Protein AF-A0A7Y7TPL4-F1 (afdb_monomer)

Foldseek 3Di:
DKWKAFPVPRFIDDDDQPDPDDDDPDDDGDDDCVRCVRNPCNVVVDTDMDIGDDDPPPPPPPPPPPPPDDDDDD

Structure (mmCIF, N/CA/C/O backbone):
data_AF-A0A7Y7TPL4-F1
#
_entry.id   AF-A0A7Y7TPL4-F1
#
loop_
_atom_site.group_PDB
_atom_site.id
_atom_site.type_symbol
_atom_site.label_atom_id
_atom_site.label_alt_id
_atom_site.label_comp_id
_atom_site.label_asym_id
_atom_site.label_entity_id
_atom_site.label_seq_id
_atom_site.pdbx_PDB_ins_code
_atom_site.Cartn_x
_atom_site.Cartn_y
_atom_site.Cartn_z
_atom_site.occupancy
_atom_site.B_iso_or_equiv
_atom_site.auth_seq_id
_atom_site.auth_comp_id
_atom_site.auth_asym_id
_atom_site.auth_atom_id
_atom_site.pdbx_PDB_model_num
ATOM 1 N N . LYS A 1 1 ? 7.384 -2.156 -10.735 1.00 87.62 1 LYS A N 1
ATOM 2 C CA . LYS A 1 1 ? 6.865 -1.426 -9.531 1.00 87.62 1 LYS A CA 1
ATOM 3 C C . LYS A 1 1 ? 5.689 -2.206 -8.926 1.00 87.62 1 LYS A C 1
ATOM 5 O O . LYS A 1 1 ? 5.266 -3.169 -9.549 1.00 87.62 1 LYS A O 1
ATOM 10 N N . VAL A 1 2 ? 5.141 -1.849 -7.757 1.00 90.31 2 VAL A N 1
ATOM 11 C CA . VAL A 1 2 ? 3.887 -2.459 -7.253 1.00 90.31 2 VAL A CA 1
ATOM 12 C C . VAL A 1 2 ? 2.867 -1.394 -6.870 1.00 90.31 2 VAL A C 1
ATOM 14 O O . VAL A 1 2 ? 3.216 -0.375 -6.280 1.00 90.31 2 VAL A O 1
ATOM 17 N N . LYS A 1 3 ? 1.600 -1.642 -7.192 1.00 92.38 3 LYS A N 1
ATOM 18 C CA . LYS A 1 3 ? 0.451 -0.878 -6.710 1.00 92.38 3 LYS A CA 1
ATOM 19 C C . LYS A 1 3 ? -0.088 -1.554 -5.455 1.00 92.38 3 LYS A C 1
ATOM 21 O O . LYS A 1 3 ? -0.358 -2.754 -5.460 1.00 92.38 3 LYS A O 1
ATOM 26 N N . VAL A 1 4 ? -0.230 -0.791 -4.381 1.00 93.19 4 VAL A N 1
ATOM 27 C C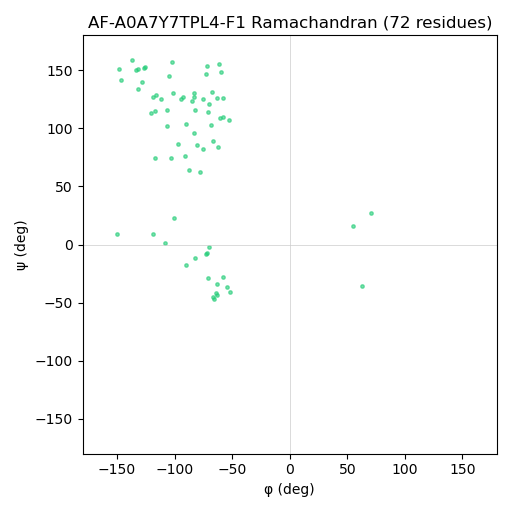A . VAL A 1 4 ? -0.750 -1.265 -3.098 1.00 93.19 4 VAL A CA 1
ATOM 28 C C . VAL A 1 4 ? -2.051 -0.545 -2.805 1.00 93.19 4 VAL A C 1
ATOM 30 O O . VAL A 1 4 ? -2.090 0.679 -2.856 1.00 93.19 4 VAL A O 1
ATOM 33 N N . ILE A 1 5 ? -3.097 -1.304 -2.493 1.00 94.62 5 ILE A N 1
ATOM 34 C CA . ILE A 1 5 ? -4.439 -0.796 -2.200 1.00 94.62 5 ILE A CA 1
ATOM 35 C C . ILE A 1 5 ? -4.801 -1.201 -0.776 1.00 94.62 5 ILE A C 1
ATOM 37 O O . ILE A 1 5 ? -4.715 -2.379 -0.427 1.00 94.62 5 ILE A O 1
ATOM 41 N N . ASN A 1 6 ? -5.204 -0.245 0.053 1.00 94.31 6 ASN A N 1
ATOM 42 C CA . ASN A 1 6 ? -5.712 -0.509 1.390 1.00 94.31 6 ASN A CA 1
ATOM 43 C C . ASN A 1 6 ? -7.195 -0.888 1.319 1.00 94.31 6 ASN A C 1
ATOM 45 O O . ASN A 1 6 ? -8.035 -0.066 0.982 1.00 94.31 6 ASN A O 1
ATOM 49 N N . LEU A 1 7 ? -7.521 -2.121 1.708 1.00 93.69 7 LEU A N 1
ATOM 50 C CA . LEU A 1 7 ? -8.884 -2.661 1.624 1.00 93.69 7 LEU A CA 1
ATOM 51 C C . LEU A 1 7 ? -9.857 -2.056 2.649 1.00 93.69 7 LEU A C 1
ATOM 53 O O . LEU A 1 7 ? -11.036 -2.382 2.636 1.00 93.69 7 LEU A O 1
ATOM 57 N N . ALA A 1 8 ? -9.368 -1.238 3.585 1.00 92.81 8 ALA A N 1
ATOM 58 C CA . ALA A 1 8 ? -10.205 -0.598 4.595 1.00 92.81 8 ALA A CA 1
ATOM 59 C C . ALA A 1 8 ? -10.751 0.772 4.163 1.00 92.81 8 ALA A C 1
ATOM 61 O O . ALA A 1 8 ? -11.639 1.294 4.831 1.00 92.81 8 ALA A O 1
ATOM 62 N N . ASN A 1 9 ? -10.162 1.405 3.146 1.00 92.62 9 ASN A N 1
ATOM 63 C CA . ASN A 1 9 ? -10.530 2.758 2.713 1.00 92.62 9 ASN A CA 1
ATOM 64 C C . ASN A 1 9 ? -10.320 3.008 1.212 1.00 92.62 9 ASN A C 1
ATOM 66 O O . ASN A 1 9 ? -10.345 4.163 0.791 1.00 92.62 9 ASN A O 1
ATOM 70 N N . ASP A 1 10 ? -10.016 1.954 0.455 1.00 93.94 10 ASP A N 1
ATOM 71 C CA . ASP A 1 10 ? -9.776 1.946 -0.990 1.00 93.94 10 ASP A CA 1
ATOM 72 C C . ASP A 1 10 ? -8.691 2.915 -1.486 1.00 93.94 10 ASP A C 1
ATOM 74 O O . ASP A 1 10 ? -8.557 3.166 -2.682 1.00 93.94 10 ASP A O 1
ATOM 78 N N . LYS A 1 11 ? -7.850 3.433 -0.581 1.00 94.69 11 LYS A N 1
ATOM 79 C CA . LYS A 1 11 ? -6.710 4.270 -0.957 1.00 94.69 11 LYS A CA 1
ATOM 80 C C . LYS A 1 11 ? -5.620 3.423 -1.582 1.00 94.69 11 LYS A C 1
ATOM 82 O O . LYS A 1 11 ? -5.363 2.300 -1.146 1.00 94.69 11 LYS A O 1
ATOM 87 N N . GLU A 1 12 ? -4.912 4.007 -2.537 1.00 95.12 12 GLU A N 1
ATOM 88 C CA . GLU A 1 12 ? -3.861 3.333 -3.285 1.00 95.12 12 GLU A CA 1
ATOM 89 C C . GLU A 1 12 ? -2.570 4.147 -3.368 1.00 95.12 12 GLU A C 1
ATOM 91 O O . GLU A 1 12 ? -2.575 5.374 -3.317 1.00 95.12 12 GLU A O 1
ATOM 96 N N . VAL A 1 13 ? -1.445 3.442 -3.477 1.00 94.50 13 VAL A N 1
ATOM 97 C CA . VAL A 1 13 ? -0.116 4.029 -3.667 1.00 94.50 13 VAL A CA 1
ATOM 98 C C . VAL A 1 13 ? 0.737 3.103 -4.524 1.00 94.50 13 VAL A C 1
ATOM 100 O O . VAL A 1 13 ? 0.687 1.880 -4.385 1.00 94.50 13 VAL A O 1
ATOM 103 N N . ILE A 1 14 ? 1.545 3.683 -5.408 1.00 93.38 14 ILE A N 1
ATOM 104 C CA . ILE A 1 14 ? 2.554 2.943 -6.164 1.00 93.38 14 ILE A CA 1
ATOM 105 C C . ILE A 1 14 ? 3.878 3.055 -5.419 1.00 93.38 14 ILE A C 1
ATOM 107 O O . ILE A 1 14 ? 4.352 4.155 -5.143 1.00 93.38 14 ILE A O 1
ATOM 111 N N . VAL A 1 15 ? 4.482 1.914 -5.104 1.00 90.31 15 VAL A N 1
ATOM 112 C CA . VAL A 1 15 ? 5.781 1.844 -4.434 1.00 90.31 15 VAL A CA 1
ATOM 113 C C . VAL A 1 15 ? 6.757 0.990 -5.230 1.00 90.31 15 VAL A C 1
ATOM 115 O O . VAL A 1 15 ? 6.388 0.080 -5.981 1.00 90.31 15 VAL A O 1
ATOM 118 N N . THR A 1 16 ? 8.038 1.286 -5.062 1.00 89.12 16 THR A N 1
ATOM 119 C CA . THR A 1 16 ? 9.112 0.399 -5.500 1.00 89.12 16 THR A CA 1
ATOM 120 C C . THR A 1 16 ? 9.326 -0.650 -4.419 1.00 89.12 16 THR A C 1
ATOM 122 O O . THR A 1 16 ? 9.439 -0.315 -3.240 1.00 89.12 16 THR A O 1
ATOM 125 N N . VAL A 1 17 ? 9.359 -1.924 -4.808 1.00 79.25 17 VAL A N 1
ATOM 126 C CA . VAL A 1 17 ? 9.639 -3.013 -3.869 1.00 79.25 17 VAL A CA 1
ATOM 127 C C . VAL A 1 17 ? 11.112 -2.936 -3.488 1.00 79.25 17 VAL A C 1
ATOM 129 O O . VAL A 1 17 ? 11.974 -3.130 -4.336 1.00 79.25 17 VAL A O 1
ATOM 132 N N . ASN A 1 18 ? 11.385 -2.641 -2.219 1.00 76.19 18 ASN A N 1
ATOM 133 C CA . ASN A 1 18 ? 12.723 -2.737 -1.627 1.00 76.19 18 ASN A CA 1
ATOM 134 C C . ASN A 1 18 ? 12.838 -3.928 -0.654 1.00 76.19 18 ASN A C 1
ATOM 136 O O . ASN A 1 18 ? 13.862 -4.128 -0.004 1.00 76.19 18 ASN A O 1
ATOM 140 N N . ASP A 1 19 ? 11.763 -4.701 -0.500 1.00 68.00 19 ASP A N 1
ATOM 141 C CA . ASP A 1 19 ? 11.709 -5.774 0.480 1.00 68.00 19 ASP A CA 1
ATOM 142 C C . ASP A 1 19 ? 12.373 -7.046 -0.070 1.00 68.00 19 ASP A C 1
ATOM 144 O O . ASP A 1 19 ? 12.044 -7.524 -1.155 1.00 68.00 19 ASP A O 1
ATOM 148 N N . ARG A 1 20 ? 13.327 -7.589 0.694 1.00 63.59 20 ARG A N 1
ATOM 149 C CA . ARG A 1 20 ? 14.053 -8.836 0.393 1.00 63.59 20 ARG A CA 1
ATOM 150 C C . ARG A 1 20 ? 13.492 -10.015 1.191 1.00 63.59 20 ARG A C 1
ATOM 152 O O . ARG A 1 20 ? 14.219 -10.969 1.476 1.00 63.59 20 ARG A O 1
ATOM 159 N N . CYS A 1 21 ? 12.238 -9.932 1.636 1.00 59.28 21 CYS A N 1
ATOM 160 C CA . CYS A 1 21 ? 11.669 -10.942 2.513 1.00 59.28 21 CYS A CA 1
ATOM 161 C C . CYS A 1 21 ? 11.717 -12.339 1.881 1.00 59.28 21 CYS A C 1
ATOM 163 O O . CYS A 1 21 ? 11.232 -12.579 0.774 1.00 59.28 21 CYS A O 1
ATOM 165 N N . ARG A 1 22 ? 12.298 -13.289 2.624 1.00 67.00 22 ARG A N 1
ATOM 166 C CA . ARG A 1 22 ? 12.273 -14.714 2.277 1.00 67.00 22 ARG A CA 1
ATOM 167 C C . ARG A 1 22 ? 10.821 -15.184 2.201 1.00 67.00 22 ARG A C 1
ATOM 169 O O . ARG A 1 22 ? 9.977 -14.700 2.955 1.00 67.00 22 ARG A O 1
ATOM 176 N N . ARG A 1 23 ? 10.537 -16.160 1.335 1.00 70.19 23 ARG A N 1
ATOM 177 C CA . ARG A 1 23 ? 9.209 -16.781 1.217 1.00 70.19 23 ARG A CA 1
ATOM 178 C C . ARG A 1 23 ? 8.727 -17.263 2.594 1.00 70.19 23 ARG A C 1
ATOM 180 O O . ARG A 1 23 ? 9.248 -18.240 3.121 1.00 70.19 23 ARG A O 1
ATOM 187 N N . LYS A 1 24 ? 7.748 -16.563 3.174 1.00 71.75 24 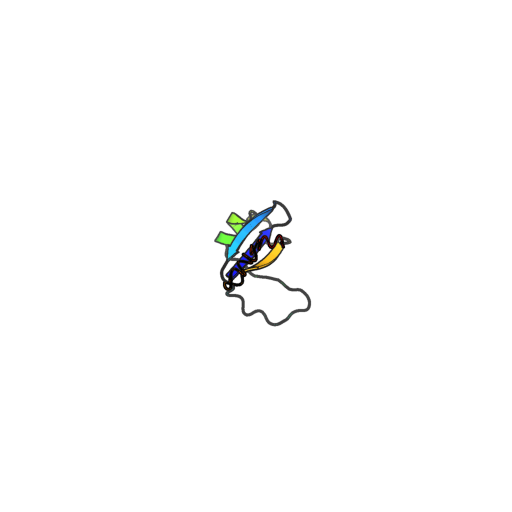LYS A N 1
ATOM 188 C CA . LYS A 1 24 ? 7.008 -16.993 4.369 1.00 71.75 24 LYS A CA 1
ATOM 189 C C . LYS A 1 24 ? 5.639 -17.523 3.952 1.00 71.75 24 LYS A C 1
ATOM 191 O O . LYS A 1 24 ? 5.108 -17.117 2.922 1.00 71.75 24 LYS A O 1
ATOM 196 N N . ALA A 1 25 ? 5.042 -18.368 4.793 1.00 75.88 25 ALA A N 1
ATOM 197 C CA . ALA A 1 25 ? 3.696 -18.907 4.579 1.00 75.88 25 ALA A CA 1
ATOM 198 C C . ALA A 1 25 ? 2.619 -17.812 4.441 1.00 75.88 25 ALA A C 1
ATOM 200 O O . ALA A 1 25 ? 1.618 -18.012 3.761 1.00 75.88 25 ALA A O 1
ATOM 201 N N . LYS A 1 26 ? 2.838 -16.639 5.056 1.00 77.31 26 LYS A N 1
ATOM 202 C CA . LYS A 1 26 ? 1.973 -15.467 4.915 1.00 77.31 26 LYS A CA 1
ATOM 203 C C . LYS A 1 26 ? 2.747 -14.316 4.265 1.00 77.31 26 LYS A C 1
ATOM 205 O O . LYS A 1 26 ? 3.690 -13.818 4.886 1.00 77.31 26 LYS A O 1
ATOM 210 N N . PRO A 1 27 ? 2.372 -13.883 3.051 1.00 77.50 27 PRO A N 1
ATOM 211 C CA . PRO A 1 27 ? 2.995 -12.731 2.420 1.00 77.50 27 PRO A CA 1
ATOM 212 C C . PRO A 1 27 ? 2.637 -11.457 3.193 1.00 77.50 27 PRO A C 1
ATOM 214 O O . PRO A 1 27 ? 1.472 -11.210 3.510 1.00 77.50 27 PRO A O 1
ATOM 217 N N . PHE A 1 28 ? 3.651 -10.658 3.504 1.00 83.38 28 PHE A N 1
ATOM 218 C CA . PHE A 1 28 ? 3.521 -9.306 4.041 1.00 83.38 28 PHE A CA 1
ATOM 219 C C . PHE A 1 28 ? 4.530 -8.408 3.320 1.00 83.38 28 PHE A C 1
ATOM 221 O O . PHE A 1 28 ? 5.478 -8.913 2.722 1.00 83.38 28 PHE A O 1
ATOM 228 N N . ILE A 1 29 ? 4.288 -7.100 3.334 1.00 83.81 29 ILE A N 1
ATOM 229 C CA . ILE A 1 29 ? 5.181 -6.097 2.755 1.00 83.81 29 ILE A CA 1
ATOM 230 C C . ILE A 1 29 ? 5.379 -4.986 3.775 1.00 83.81 29 ILE A C 1
ATOM 232 O O . ILE A 1 29 ? 4.404 -4.496 4.355 1.00 83.81 29 ILE A O 1
ATOM 236 N N . ASP A 1 30 ? 6.625 -4.573 3.967 1.00 86.50 30 ASP A N 1
ATOM 237 C CA . ASP A 1 30 ? 6.930 -3.377 4.739 1.00 86.50 30 ASP A CA 1
ATOM 238 C C . ASP A 1 30 ? 6.847 -2.137 3.847 1.00 86.50 30 ASP A C 1
ATOM 240 O O . ASP A 1 30 ? 7.496 -2.023 2.806 1.00 86.50 30 ASP A O 1
ATOM 244 N N . LEU A 1 31 ? 6.010 -1.189 4.264 1.00 87.62 31 LEU A N 1
ATOM 245 C CA . LEU A 1 31 ? 5.817 0.082 3.579 1.00 87.62 31 LEU A CA 1
ATOM 246 C C . LEU A 1 31 ? 6.516 1.202 4.340 1.00 87.62 31 LEU A C 1
ATOM 248 O O . LEU A 1 31 ? 6.530 1.233 5.570 1.00 87.62 31 LEU A O 1
ATOM 252 N N . SER A 1 32 ? 7.054 2.173 3.602 1.00 89.94 32 SER A N 1
ATOM 253 C CA . SER A 1 32 ? 7.618 3.371 4.217 1.00 89.94 32 SER A CA 1
ATOM 254 C C . SER A 1 32 ? 6.545 4.149 4.988 1.00 89.94 32 SER A C 1
ATOM 256 O O . SER A 1 32 ? 5.352 4.110 4.668 1.00 89.94 32 SER A O 1
ATOM 258 N N . ARG A 1 33 ? 6.975 4.937 5.979 1.00 91.50 33 ARG A N 1
A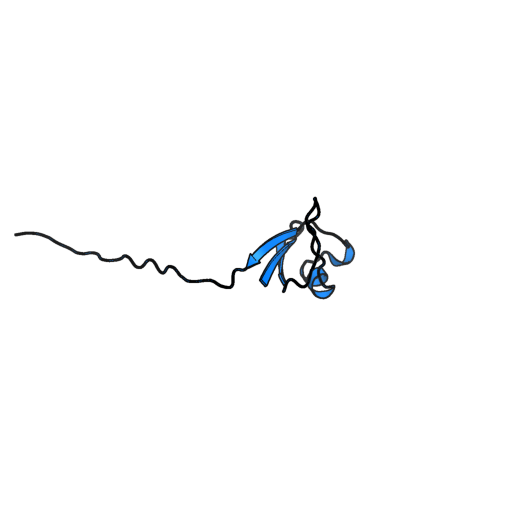TOM 259 C CA . ARG A 1 33 ? 6.079 5.800 6.765 1.00 91.50 33 ARG A CA 1
ATOM 260 C C . ARG A 1 33 ? 5.246 6.737 5.880 1.00 91.50 33 ARG A C 1
ATOM 262 O O . ARG A 1 33 ? 4.079 6.985 6.178 1.00 91.50 33 ARG A O 1
ATOM 269 N N . ALA A 1 34 ? 5.831 7.235 4.789 1.00 92.88 34 ALA A N 1
ATOM 270 C CA . ALA A 1 34 ? 5.147 8.086 3.820 1.00 92.88 34 ALA A CA 1
ATOM 271 C C . ALA A 1 34 ? 4.028 7.329 3.081 1.00 92.88 34 ALA A C 1
ATOM 273 O O . ALA A 1 34 ? 2.900 7.817 3.029 1.00 92.88 34 ALA A O 1
ATOM 274 N N . ALA A 1 35 ? 4.302 6.112 2.598 1.00 92.19 35 ALA A N 1
ATOM 275 C CA . ALA A 1 35 ? 3.302 5.269 1.940 1.00 92.19 35 ALA A CA 1
ATOM 276 C C . ALA A 1 35 ? 2.167 4.868 2.901 1.00 92.19 35 ALA A C 1
ATOM 278 O O . ALA A 1 35 ? 0.993 4.958 2.549 1.00 92.19 35 ALA A O 1
ATOM 279 N N . ALA A 1 36 ? 2.492 4.520 4.150 1.00 93.06 36 ALA A N 1
ATOM 280 C CA . ALA A 1 36 ? 1.493 4.219 5.179 1.00 93.06 36 ALA A CA 1
ATOM 281 C C . ALA A 1 36 ? 0.597 5.427 5.521 1.00 93.06 36 ALA A C 1
ATOM 283 O O . ALA A 1 36 ? -0.593 5.263 5.811 1.00 93.06 36 ALA A O 1
ATOM 284 N N . LYS A 1 37 ? 1.149 6.651 5.469 1.00 93.94 37 LYS A N 1
ATOM 285 C CA . LYS A 1 37 ? 0.383 7.897 5.631 1.00 93.94 37 LYS A CA 1
ATOM 286 C C . LYS A 1 37 ? -0.581 8.110 4.462 1.00 93.94 37 LYS A C 1
ATO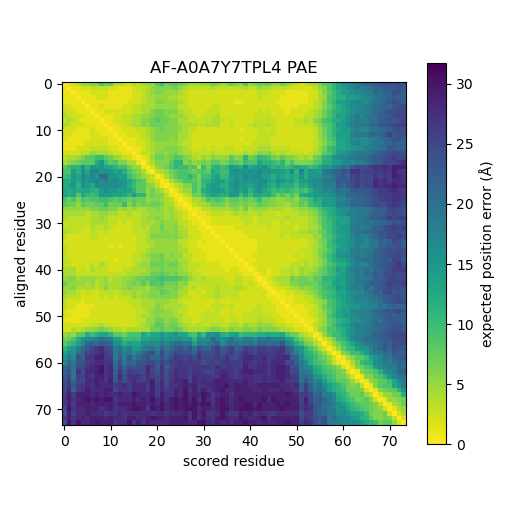M 288 O O . LYS A 1 37 ? -1.746 8.407 4.707 1.00 93.94 37 LYS A O 1
ATOM 293 N N . GLN A 1 38 ? -0.126 7.913 3.222 1.00 93.31 38 GLN A N 1
ATOM 294 C CA . GLN A 1 38 ? -0.968 8.043 2.023 1.00 93.31 38 GLN A CA 1
ATOM 295 C C . GLN A 1 38 ? -2.107 7.017 2.007 1.00 93.31 38 GLN A C 1
ATOM 297 O O . GLN A 1 38 ? -3.262 7.376 1.792 1.00 93.31 38 GLN A O 1
ATOM 302 N N . LEU A 1 39 ? -1.811 5.764 2.360 1.00 92.69 39 LEU A N 1
ATOM 303 C CA . LEU A 1 39 ? -2.808 4.699 2.488 1.00 92.69 39 LEU A CA 1
ATOM 304 C C . LEU A 1 39 ? -3.710 4.845 3.724 1.00 92.69 39 LEU A C 1
ATOM 306 O O . LEU A 1 39 ? -4.689 4.116 3.869 1.00 92.69 39 LEU A O 1
ATOM 310 N N . GLY A 1 40 ? -3.424 5.788 4.625 1.00 92.75 40 GLY A N 1
ATOM 311 C CA . GLY A 1 40 ? -4.292 6.116 5.755 1.00 92.75 40 GLY A CA 1
ATOM 312 C C . GLY A 1 40 ? -4.354 5.047 6.848 1.00 92.75 40 GLY A C 1
ATOM 313 O O . GLY A 1 40 ? -5.362 4.958 7.544 1.00 92.75 40 GLY A O 1
ATOM 314 N N . PHE A 1 41 ? -3.305 4.234 7.012 1.00 92.44 41 PHE A N 1
ATOM 315 C CA . PHE A 1 41 ? -3.225 3.246 8.099 1.00 92.44 41 PHE A CA 1
ATOM 316 C C . PHE A 1 41 ? -2.054 3.478 9.059 1.00 92.44 41 PHE A C 1
ATOM 318 O O . PHE A 1 41 ? -1.812 2.647 9.931 1.00 92.44 41 PHE A O 1
ATOM 325 N N . LEU A 1 42 ? -1.351 4.612 8.957 1.00 91.19 42 LEU A N 1
ATOM 326 C CA . LEU A 1 42 ? -0.185 4.907 9.797 1.00 91.19 42 LEU A CA 1
ATOM 327 C C . LEU A 1 42 ? -0.460 4.738 11.307 1.00 91.19 42 LEU A C 1
ATOM 329 O O . LEU A 1 42 ? 0.369 4.172 12.013 1.00 91.19 42 LEU A O 1
ATOM 333 N N . SER A 1 43 ? -1.628 5.168 11.795 1.00 90.50 43 SER A N 1
ATOM 334 C CA . SER A 1 43 ? -2.036 5.008 13.202 1.00 90.50 43 SER A CA 1
ATOM 335 C C . SER A 1 43 ? -2.360 3.560 13.588 1.00 90.50 43 SER A C 1
ATOM 337 O O . SER A 1 43 ? -2.165 3.173 14.735 1.00 90.50 43 SER A O 1
ATOM 339 N N . LYS A 1 44 ? -2.819 2.741 12.634 1.00 89.44 44 LYS A N 1
ATOM 340 C CA . LYS A 1 44 ? -3.209 1.338 12.849 1.00 89.44 44 LYS A CA 1
ATOM 341 C C . LYS A 1 44 ? -2.018 0.374 12.844 1.00 89.44 44 LYS A C 1
ATOM 343 O O . LYS A 1 44 ? -2.189 -0.786 13.208 1.00 89.44 44 LYS A O 1
ATOM 348 N N . ARG A 1 45 ? -0.828 0.833 12.425 1.00 87.62 45 ARG A N 1
ATOM 349 C CA . ARG A 1 45 ? 0.427 0.068 12.233 1.00 87.62 45 ARG A CA 1
ATOM 350 C C . ARG A 1 45 ? 0.369 -1.038 11.173 1.00 87.62 45 ARG A C 1
ATOM 352 O O . ARG A 1 45 ? 1.350 -1.238 10.471 1.00 87.62 45 ARG A O 1
ATOM 359 N N . THR A 1 46 ? -0.760 -1.728 11.030 1.00 90.12 46 THR A N 1
ATOM 360 C CA . THR A 1 46 ? -0.989 -2.796 10.052 1.00 90.12 46 THR A CA 1
ATOM 361 C C . THR A 1 46 ? -2.334 -2.604 9.357 1.00 90.12 46 THR A C 1
ATOM 363 O O . THR A 1 46 ? -3.275 -2.044 9.923 1.00 90.12 46 THR A O 1
ATOM 366 N N . ALA A 1 47 ? -2.424 -3.058 8.110 1.00 91.06 47 ALA A N 1
ATOM 367 C CA . ALA A 1 47 ? -3.654 -3.054 7.332 1.00 91.06 47 ALA A CA 1
ATOM 368 C C . ALA A 1 47 ? -3.672 -4.249 6.380 1.00 91.06 47 ALA A C 1
ATOM 370 O O . ALA A 1 47 ? -2.625 -4.718 5.930 1.00 91.06 47 ALA A O 1
ATOM 371 N N . LYS A 1 48 ? -4.873 -4.732 6.053 1.00 93.00 48 LYS A N 1
ATOM 372 C CA . LYS A 1 48 ? -5.042 -5.663 4.939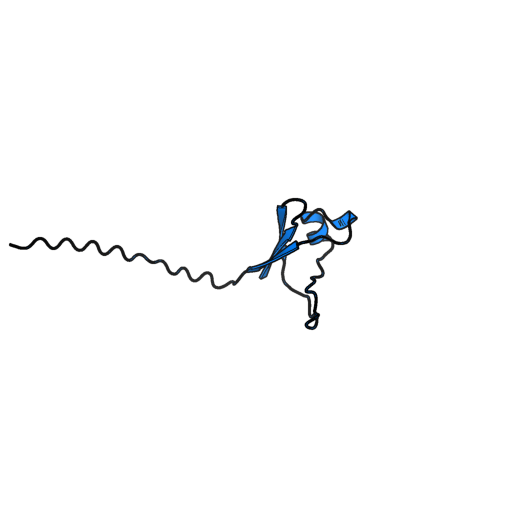 1.00 93.00 48 LYS A CA 1
ATOM 373 C C . LYS A 1 48 ? -4.926 -4.873 3.643 1.00 93.00 48 LYS A C 1
ATOM 375 O O . LYS A 1 48 ? -5.649 -3.899 3.440 1.00 93.00 48 LYS A O 1
ATOM 380 N N . VAL A 1 49 ? -4.022 -5.311 2.780 1.00 92.00 49 VAL A N 1
ATOM 381 C CA . VAL A 1 49 ? -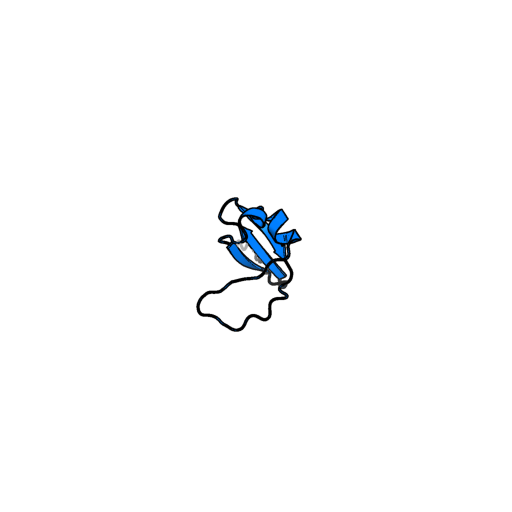3.751 -4.656 1.505 1.00 92.00 49 VAL A CA 1
ATOM 382 C C . VAL A 1 49 ? -3.851 -5.650 0.360 1.00 92.00 49 VAL A C 1
ATOM 384 O O . VAL A 1 49 ? -3.596 -6.842 0.533 1.00 92.00 49 VAL A O 1
ATOM 387 N N . ARG A 1 50 ? -4.199 -5.147 -0.821 1.00 92.06 50 ARG A N 1
ATOM 388 C CA . ARG A 1 50 ? -4.048 -5.857 -2.089 1.00 92.06 50 ARG A CA 1
ATOM 389 C C . ARG A 1 50 ? -2.803 -5.326 -2.788 1.00 92.06 50 ARG A C 1
ATOM 391 O O . ARG A 1 50 ? -2.631 -4.115 -2.898 1.00 92.06 50 ARG A O 1
ATOM 398 N N . ILE A 1 51 ? -1.944 -6.234 -3.238 1.00 89.88 51 ILE A N 1
ATOM 399 C CA . ILE A 1 51 ? -0.693 -5.911 -3.927 1.00 89.88 51 ILE A CA 1
ATOM 400 C C . ILE A 1 51 ? -0.844 -6.353 -5.377 1.00 89.88 51 ILE A C 1
ATOM 402 O O . ILE A 1 51 ? -1.167 -7.509 -5.638 1.00 89.88 51 ILE A O 1
ATOM 406 N N . ILE A 1 52 ? -0.623 -5.428 -6.305 1.00 90.38 52 ILE A N 1
ATOM 407 C CA . ILE A 1 52 ? -0.705 -5.663 -7.744 1.00 90.38 52 ILE A CA 1
ATOM 408 C C . ILE A 1 52 ? 0.671 -5.336 -8.336 1.00 90.38 52 ILE A C 1
ATOM 410 O O . ILE A 1 52 ? 1.089 -4.173 -8.283 1.00 90.38 52 ILE A O 1
ATOM 414 N N . PRO A 1 53 ? 1.414 -6.322 -8.864 1.00 88.69 53 PRO A N 1
ATOM 415 C CA . PRO A 1 53 ? 2.638 -6.040 -9.596 1.00 88.69 53 PRO A CA 1
ATOM 416 C C . PRO A 1 53 ? 2.307 -5.235 -10.851 1.00 88.69 53 PRO A C 1
ATOM 418 O O . PRO A 1 53 ? 1.456 -5.619 -11.648 1.00 88.69 53 PRO A O 1
ATOM 421 N N . LEU A 1 54 ? 2.973 -4.092 -11.001 1.00 87.06 54 LEU A N 1
ATOM 422 C CA . LEU A 1 54 ? 2.932 -3.309 -12.226 1.00 87.06 54 LEU A CA 1
ATOM 423 C C . LEU A 1 54 ? 4.070 -3.821 -13.102 1.00 87.06 54 LEU A C 1
ATOM 425 O O . LEU A 1 54 ? 5.241 -3.538 -12.817 1.00 87.06 54 LEU A O 1
ATOM 429 N N . ASN A 1 55 ? 3.714 -4.614 -14.112 1.00 80.00 55 ASN A N 1
ATOM 430 C CA . ASN A 1 55 ? 4.627 -4.951 -15.191 1.00 80.00 55 ASN A CA 1
ATOM 431 C C . ASN A 1 55 ? 4.830 -3.686 -16.022 1.00 80.00 55 ASN A C 1
ATOM 433 O O . ASN A 1 55 ? 3.874 -3.147 -16.570 1.00 80.00 55 ASN A O 1
ATOM 437 N N . ASP A 1 56 ? 6.075 -3.234 -16.137 1.00 65.81 56 ASP A N 1
ATOM 438 C CA . ASP A 1 56 ? 6.427 -2.105 -17.005 1.00 65.81 56 ASP A CA 1
ATOM 439 C C . ASP A 1 56 ? 6.316 -2.481 -18.506 1.00 65.81 56 ASP A C 1
ATOM 441 O O . ASP A 1 56 ? 6.483 -1.639 -19.380 1.00 65.81 56 ASP A O 1
ATOM 445 N N . ASN A 1 57 ? 5.971 -3.740 -18.815 1.00 55.62 57 ASN A N 1
ATOM 446 C CA . ASN A 1 57 ? 5.665 -4.222 -20.158 1.00 55.62 57 ASN A CA 1
ATOM 447 C C . ASN A 1 57 ? 4.178 -4.024 -20.492 1.00 55.62 57 ASN A C 1
ATOM 449 O O . ASN A 1 57 ? 3.433 -4.983 -20.686 1.00 55.62 57 ASN A O 1
ATOM 453 N N . ALA A 1 58 ? 3.745 -2.766 -20.553 1.00 56.47 58 ALA A N 1
ATOM 454 C CA . ALA A 1 58 ? 2.576 -2.402 -21.342 1.00 56.47 58 ALA A CA 1
ATOM 455 C C . ALA A 1 58 ? 2.994 -2.348 -22.821 1.00 56.47 58 ALA A C 1
ATOM 457 O O . ALA A 1 58 ? 2.956 -1.299 -23.457 1.00 56.47 58 ALA A O 1
ATOM 458 N N . ALA A 1 59 ? 3.423 -3.490 -23.368 1.00 51.62 59 ALA A N 1
ATOM 459 C CA . ALA A 1 59 ? 3.213 -3.745 -24.779 1.00 51.62 59 ALA A CA 1
ATOM 460 C C . ALA A 1 59 ? 1.700 -3.721 -24.971 1.00 51.62 59 ALA A C 1
ATOM 462 O O . ALA A 1 59 ? 0.983 -4.586 -24.479 1.00 51.62 59 ALA A O 1
ATOM 463 N N . THR A 1 60 ? 1.216 -2.677 -25.619 1.00 48.69 60 THR A N 1
ATOM 464 C CA . THR A 1 60 ? -0.076 -2.668 -26.282 1.00 48.69 60 THR A CA 1
ATOM 465 C C . THR A 1 60 ? -0.075 -3.791 -27.326 1.00 48.69 60 THR A C 1
ATOM 467 O O . THR A 1 60 ? 0.607 -3.632 -28.342 1.00 48.69 60 THR A O 1
ATOM 470 N N . PRO A 1 61 ? -0.815 -4.910 -27.192 1.00 58.25 61 PRO A N 1
ATOM 47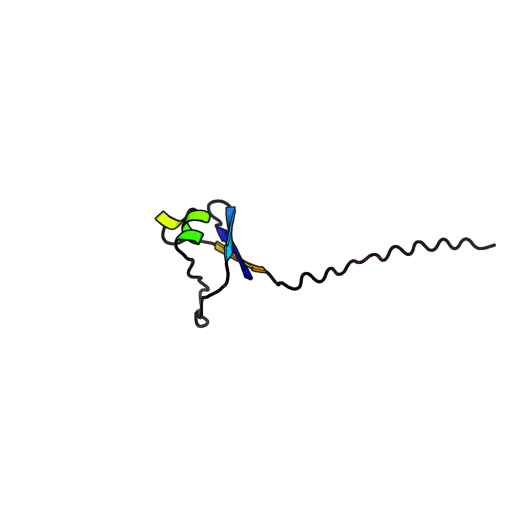1 C CA . PRO A 1 61 ? -1.295 -5.559 -28.392 1.00 58.25 61 PRO A CA 1
ATOM 472 C C . PRO A 1 61 ? -2.448 -4.687 -28.885 1.00 58.25 61 PRO A C 1
ATOM 474 O O . PRO A 1 61 ? -3.613 -4.936 -28.580 1.00 58.25 61 PRO A O 1
ATOM 477 N N . SER A 1 62 ? -2.111 -3.610 -29.596 1.00 55.69 62 SER A N 1
ATOM 478 C CA . SER A 1 62 ? -3.063 -2.888 -30.432 1.00 55.69 62 SER A CA 1
ATOM 479 C C . SER A 1 62 ? -3.525 -3.872 -31.503 1.00 55.69 62 SER A C 1
ATOM 481 O O . SER A 1 62 ? -2.954 -3.960 -32.585 1.00 55.69 62 SER A O 1
ATOM 483 N N . THR A 1 63 ? -4.518 -4.688 -31.160 1.00 50.28 63 THR A N 1
ATOM 484 C CA . THR A 1 63 ? -5.359 -5.370 -32.132 1.00 50.28 63 THR A CA 1
ATOM 485 C C . THR A 1 63 ? -6.149 -4.271 -32.822 1.00 50.28 63 THR A C 1
ATOM 487 O O . THR A 1 63 ? -7.214 -3.877 -32.368 1.00 50.28 63 THR A O 1
ATOM 490 N N . THR A 1 64 ? -5.579 -3.738 -33.894 1.00 50.12 64 THR A N 1
ATOM 491 C CA . THR A 1 64 ? -6.344 -3.159 -34.994 1.00 50.12 64 THR A CA 1
ATOM 492 C C . THR A 1 64 ? -6.296 -4.198 -36.102 1.00 50.12 64 THR A C 1
ATOM 494 O O . THR A 1 64 ? -5.526 -4.106 -37.051 1.00 50.12 64 THR A O 1
ATOM 497 N N . ALA A 1 65 ? -7.070 -5.263 -35.908 1.00 60.22 65 ALA A N 1
ATOM 498 C CA . ALA A 1 65 ? -7.565 -6.077 -37.001 1.00 60.22 65 ALA A CA 1
ATOM 499 C C . ALA A 1 65 ? -8.916 -5.472 -37.394 1.00 60.22 65 ALA A C 1
ATOM 501 O O . ALA A 1 65 ? -9.962 -5.976 -37.010 1.00 60.22 65 ALA A O 1
ATOM 502 N N . GLU A 1 66 ? -8.872 -4.344 -38.097 1.00 57.06 66 GLU A N 1
ATOM 503 C CA . GLU A 1 66 ? -10.006 -3.830 -38.864 1.00 57.06 66 GLU A CA 1
ATOM 504 C C . GLU A 1 66 ? -9.561 -3.818 -40.325 1.00 57.06 66 GLU A C 1
ATOM 506 O O . GLU A 1 66 ? -9.167 -2.803 -40.891 1.00 57.06 66 GLU A O 1
ATOM 511 N N . ALA A 1 67 ? -9.508 -5.020 -40.897 1.00 60.19 67 ALA A N 1
ATOM 512 C CA . ALA A 1 67 ? -9.537 -5.221 -42.333 1.00 60.19 67 ALA A CA 1
ATOM 513 C C . ALA A 1 67 ? -10.991 -5.546 -42.688 1.00 60.19 67 ALA A C 1
ATOM 515 O O . ALA A 1 67 ? -11.380 -6.711 -42.715 1.00 60.19 67 ALA A O 1
ATOM 516 N N . ASP A 1 68 ? -11.795 -4.508 -42.907 1.00 58.56 68 ASP A N 1
ATOM 517 C CA . ASP A 1 68 ? -13.095 -4.634 -43.565 1.00 58.56 68 ASP A CA 1
ATOM 518 C C . ASP A 1 68 ? -12.825 -4.683 -45.076 1.00 58.56 68 ASP A C 1
ATOM 520 O O . ASP A 1 68 ? -12.712 -3.670 -45.768 1.00 58.56 68 ASP A O 1
ATOM 524 N N . GLY A 1 69 ? -12.548 -5.894 -45.562 1.00 52.78 69 GLY A N 1
ATOM 525 C CA . GLY A 1 69 ? -12.477 -6.194 -46.983 1.00 52.78 69 GLY A CA 1
ATOM 526 C C . GLY A 1 69 ? -13.881 -6.456 -47.511 1.00 52.78 69 GLY A C 1
ATOM 527 O O . GLY A 1 69 ? -14.361 -7.583 -47.424 1.00 52.78 69 GLY A O 1
ATOM 528 N N . ASP A 1 70 ? -14.515 -5.430 -48.074 1.00 55.38 70 ASP A N 1
ATOM 529 C CA . ASP A 1 70 ? -15.715 -5.579 -48.897 1.00 55.38 70 ASP A CA 1
ATOM 530 C C . ASP A 1 70 ? -15.331 -6.296 -50.204 1.00 55.38 70 ASP A C 1
ATOM 532 O O . ASP A 1 70 ? -14.700 -5.728 -51.096 1.00 55.38 70 ASP A O 1
ATOM 536 N N . GLN A 1 71 ? -15.647 -7.590 -50.291 1.00 52.22 71 GLN A N 1
ATOM 537 C CA . GLN A 1 71 ? -15.705 -8.324 -51.551 1.00 52.22 71 GLN A CA 1
ATOM 538 C C . GLN A 1 71 ? -17.175 -8.563 -51.890 1.00 52.22 71 GLN A C 1
ATOM 540 O O . GLN A 1 71 ? -17.799 -9.483 -51.362 1.00 52.22 71 GLN A O 1
ATOM 545 N N . THR A 1 72 ? -17.717 -7.771 -52.813 1.00 61.78 72 THR A N 1
ATOM 546 C CA . THR A 1 72 ? -18.935 -8.129 -53.542 1.00 61.78 72 THR A CA 1
ATOM 547 C C . THR A 1 72 ? -18.551 -8.516 -54.966 1.00 61.78 72 THR A C 1
ATOM 549 O O . THR A 1 72 ? -17.964 -7.744 -55.722 1.00 61.78 72 THR A O 1
ATOM 552 N N . GLY A 1 73 ? -18.793 -9.787 -55.286 1.00 61.50 73 GLY A N 1
ATOM 553 C CA . GLY A 1 73 ? -18.537 -10.361 -56.598 1.00 61.50 73 GLY A CA 1
ATOM 554 C C . GLY A 1 73 ? -19.521 -9.865 -57.656 1.00 61.50 73 GLY A C 1
ATOM 555 O O . GLY A 1 73 ? -20.667 -9.515 -57.368 1.00 61.50 73 GLY A O 1
ATOM 556 N N . SER A 1 74 ? -19.061 -9.880 -58.901 1.00 58.34 74 SER A N 1
ATOM 557 C CA . SER A 1 74 ? -19.875 -9.907 -60.118 1.00 58.34 74 SER A CA 1
ATOM 558 C C . SER A 1 74 ? -19.232 -10.871 -61.101 1.00 58.34 74 SER A C 1
ATOM 560 O O . SER A 1 74 ? -17.981 -10.923 -61.118 1.00 58.34 74 SER A O 1
#

Solvent-accessible surface area (backbone atoms only — not comparable to full-at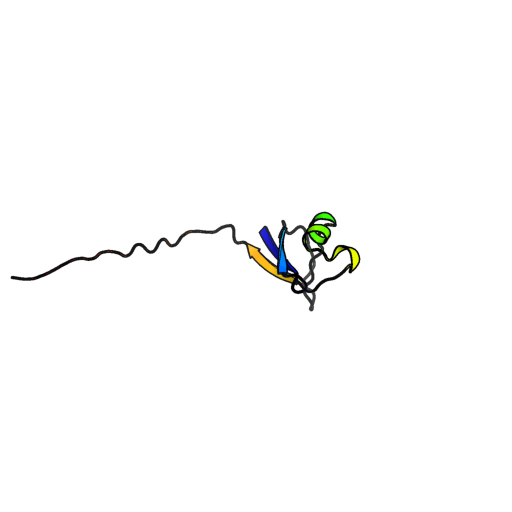om values): 5138 Å² total; per-residue (Å²): 84,31,38,40,32,26,74,87,74,75,28,64,49,78,44,75,85,82,81,83,75,73,96,55,99,67,88,81,80,92,69,54,73,68,56,30,49,67,42,68,36,56,92,64,76,63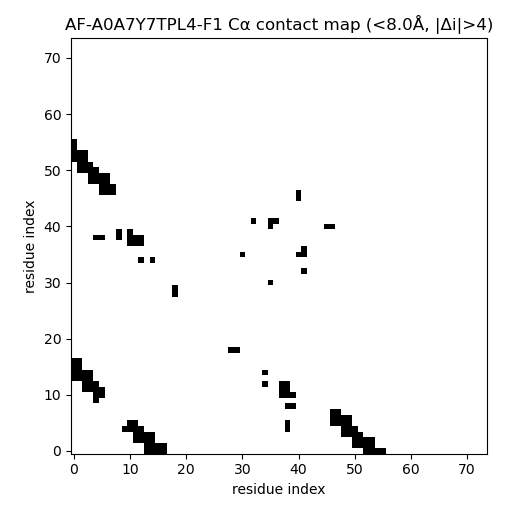,77,66,65,48,79,42,79,43,70,89,75,74,72,74,82,76,80,77,84,79,80,85,76,88,81,81,88,131

Sequence (74 aa):
KVKVINLANDKEVIVTVNDRCRRKAKPFIDLSRAAAKQLGFLSKRTAKVRIIPLNDNAATPSTTAEADGDQTGS

Radius of gyration: 21.21 Å; Cα contacts (8 Å, |Δi|>4): 73; chains: 1; bounding box: 34×27×73 Å

Mean predicted aligned error: 11.45 Å

Nearest PDB structures (foldseek):
  4avr-assembly1_B  TM=8.778E-01  e=2.825E-02  Pseudomonas aeruginosa PAO1
  9ce9-assembly1_A  TM=8.332E-01  e=5.355E-01  Phanerochaete carnosa HHB-10118-sp

Secondary structure (DSSP, 8-state):
-EEEEETTT--EEEE---------SS------HHHHHHTT-GGGS---EEEEE--S------------------

pLDDT: mean 79.16, std 15.55, range [48.69, 95.12]